Protein AF-C2EP13-F1 (afdb_monomer_lite)

Foldseek 3Di:
DDDDPLCVLVVVCVVVVHDLCVSCVNQPNHRSVQNVCSVVVNDDDDD

Secondary structure (DSSP, 8-state):
-PPPHHHHHHHHHHHTT--HHHHTGGGTSS-HHHHHHHTTTSSPPP-

Organism: NCBI:txid525365

Sequence (47 aa):
MIMTTGELLKEYRISQGKNQKEFINDGMIVSQSYYSKVEKNANKITV

Radius of gyration: 10.3 Å; chains: 1; bounding box: 21×19×25 Å

Structure (mmCIF, N/CA/C/O backbone):
data_AF-C2EP13-F1
#
_entry.id   AF-C2EP13-F1
#
loop_
_atom_site.group_PDB
_atom_site.id
_atom_site.type_symbol
_atom_site.label_atom_id
_atom_site.label_alt_id
_atom_site.label_comp_id
_atom_site.label_asym_id
_atom_site.label_entity_id
_atom_site.label_seq_id
_atom_site.pdbx_PDB_ins_code
_atom_site.Cartn_x
_atom_site.Cartn_y
_atom_site.Cartn_z
_atom_site.occupancy
_atom_site.B_iso_or_equiv
_atom_site.auth_seq_id
_atom_site.auth_comp_id
_atom_site.auth_asym_id
_atom_site.auth_atom_id
_atom_site.pdbx_PDB_model_num
ATOM 1 N N . MET A 1 1 ? -11.809 9.441 -17.617 1.00 57.44 1 MET A N 1
ATOM 2 C CA . MET A 1 1 ? -10.511 9.371 -16.909 1.00 57.44 1 MET A CA 1
ATOM 3 C C . MET A 1 1 ? -10.153 7.904 -16.741 1.00 57.44 1 MET A C 1
ATOM 5 O O . MET A 1 1 ? -11.029 7.153 -16.337 1.00 57.44 1 MET A O 1
ATOM 9 N N . ILE A 1 2 ? -8.940 7.486 -17.110 1.00 77.81 2 ILE A N 1
ATOM 10 C CA . ILE A 1 2 ? -8.464 6.106 -16.905 1.00 77.8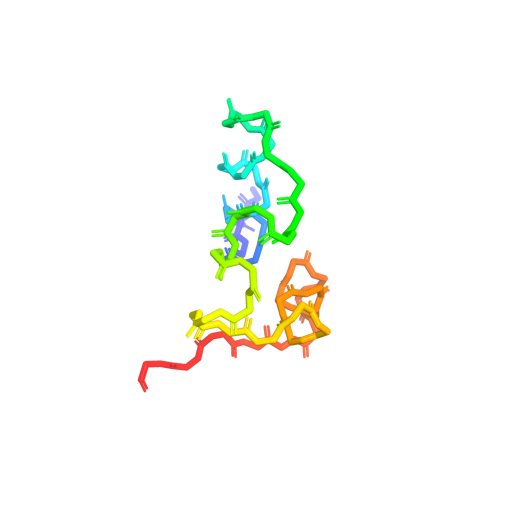1 2 ILE A CA 1
ATOM 11 C C . ILE A 1 2 ? -7.801 6.056 -15.527 1.00 77.81 2 ILE A C 1
ATOM 13 O O . ILE A 1 2 ? -6.926 6.875 -15.262 1.00 77.81 2 ILE A O 1
ATOM 17 N N . MET A 1 3 ? -8.229 5.133 -14.665 1.00 84.81 3 MET A N 1
ATOM 18 C CA . MET A 1 3 ? -7.603 4.914 -13.358 1.00 84.81 3 MET A CA 1
ATOM 19 C C . MET A 1 3 ? -6.364 4.031 -13.503 1.00 84.81 3 MET A C 1
ATOM 21 O O . MET A 1 3 ? -6.359 3.051 -14.250 1.00 84.81 3 MET A O 1
ATOM 25 N N . THR A 1 4 ? -5.320 4.365 -12.759 1.00 89.81 4 THR A N 1
ATOM 26 C CA . THR A 1 4 ? -4.115 3.543 -12.616 1.00 89.81 4 THR A CA 1
ATOM 27 C C . THR A 1 4 ? -4.350 2.381 -11.648 1.00 89.81 4 THR A C 1
ATOM 29 O O . THR A 1 4 ? -5.213 2.438 -10.771 1.00 89.81 4 THR A O 1
ATOM 32 N N . THR A 1 5 ? -3.538 1.326 -11.743 1.00 90.44 5 THR A N 1
ATOM 33 C CA . THR A 1 5 ? -3.571 0.210 -10.780 1.00 90.44 5 THR A CA 1
ATOM 34 C C . THR A 1 5 ? -3.349 0.685 -9.341 1.00 90.44 5 THR A C 1
ATOM 36 O O . THR A 1 5 ? -3.996 0.181 -8.427 1.00 90.44 5 THR A O 1
ATOM 39 N N . GLY A 1 6 ? -2.472 1.675 -9.130 1.00 92.31 6 GLY A N 1
ATOM 40 C CA . GLY A 1 6 ? -2.210 2.246 -7.807 1.00 92.31 6 GLY A CA 1
ATOM 41 C C . GLY A 1 6 ? -3.433 2.939 -7.206 1.00 92.31 6 GLY A C 1
ATOM 42 O O . GLY A 1 6 ? -3.722 2.759 -6.023 1.00 92.31 6 GLY A O 1
ATOM 43 N N . GLU A 1 7 ? -4.190 3.671 -8.024 1.00 93.00 7 GLU A N 1
ATOM 44 C CA . GLU A 1 7 ? -5.444 4.308 -7.606 1.00 93.00 7 GLU A CA 1
ATOM 45 C C . GLU A 1 7 ? -6.528 3.273 -7.296 1.00 93.00 7 GLU A C 1
ATOM 47 O O . GLU A 1 7 ? -7.182 3.379 -6.262 1.00 93.00 7 GLU A O 1
ATOM 52 N N . LEU A 1 8 ? -6.671 2.233 -8.124 1.00 93.88 8 LEU A N 1
ATOM 53 C CA . LEU A 1 8 ? -7.631 1.150 -7.877 1.00 93.88 8 LEU A CA 1
ATOM 54 C C . LEU A 1 8 ? -7.346 0.418 -6.558 1.00 93.88 8 LEU A C 1
ATOM 56 O O . LEU A 1 8 ? -8.263 0.156 -5.780 1.00 93.88 8 LEU A O 1
ATOM 60 N N . LEU A 1 9 ? -6.075 0.123 -6.275 1.00 94.38 9 LEU A N 1
ATOM 61 C CA . LEU A 1 9 ? -5.670 -0.520 -5.023 1.00 94.38 9 LEU A CA 1
ATOM 62 C C . LEU A 1 9 ? -5.910 0.379 -3.809 1.00 94.38 9 LEU A C 1
ATOM 64 O O . LEU A 1 9 ? -6.372 -0.101 -2.773 1.00 94.38 9 LEU A O 1
ATOM 68 N N . LYS A 1 10 ? -5.644 1.683 -3.943 1.00 95.31 10 LYS A N 1
ATOM 69 C CA . LYS A 1 10 ? -5.900 2.665 -2.888 1.00 95.31 10 LYS A CA 1
ATOM 70 C C . LYS A 1 10 ? -7.387 2.751 -2.549 1.00 95.31 10 LYS A C 1
ATOM 72 O O . LYS A 1 10 ? -7.738 2.680 -1.371 1.00 95.31 10 LYS A O 1
ATOM 77 N N . GLU A 1 11 ? -8.245 2.874 -3.558 1.00 95.94 11 GLU A N 1
ATOM 78 C CA . GLU A 1 11 ? -9.702 2.912 -3.382 1.00 95.94 11 GLU A CA 1
ATOM 79 C C . GLU A 1 11 ? -10.211 1.630 -2.724 1.00 95.94 11 GLU A C 1
ATOM 81 O O . GLU A 1 11 ? -10.934 1.678 -1.727 1.00 95.94 11 GLU A O 1
ATOM 86 N N . TYR A 1 12 ? -9.755 0.471 -3.207 1.00 96.50 12 TYR A N 1
ATOM 87 C CA . TYR A 1 12 ? -10.117 -0.805 -2.607 1.00 96.50 12 TYR A CA 1
ATOM 88 C C . TYR A 1 12 ? -9.686 -0.877 -1.138 1.00 96.50 12 TYR A C 1
ATOM 90 O O . TYR A 1 12 ? -10.513 -1.178 -0.279 1.00 96.50 12 TYR A O 1
ATOM 98 N N . ARG A 1 13 ? -8.442 -0.516 -0.804 1.00 96.69 13 ARG A N 1
ATOM 99 C CA . ARG A 1 13 ? -7.973 -0.491 0.589 1.00 96.69 13 ARG A CA 1
ATOM 100 C C . ARG A 1 13 ? -8.841 0.403 1.481 1.00 96.69 13 ARG A C 1
ATOM 102 O O . ARG A 1 13 ? -9.191 -0.013 2.586 1.00 96.69 13 ARG A O 1
ATOM 109 N N . ILE A 1 14 ? -9.168 1.613 1.020 1.00 97.38 14 ILE A N 1
ATOM 110 C CA . ILE A 1 14 ? -10.006 2.564 1.766 1.00 97.38 14 ILE A CA 1
ATOM 111 C C . ILE A 1 14 ? -11.412 1.991 1.971 1.00 97.38 14 ILE A C 1
ATOM 113 O O . ILE A 1 14 ? -11.925 2.061 3.085 1.00 97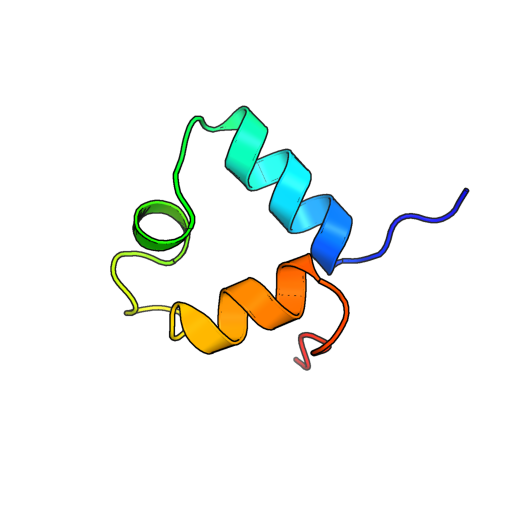.38 14 ILE A O 1
ATOM 117 N N . SER A 1 15 ? -11.997 1.347 0.954 1.00 97.81 15 SER A N 1
ATOM 118 C CA . SER A 1 15 ? -13.314 0.697 1.062 1.00 97.81 15 SER A CA 1
ATOM 119 C C . SER A 1 15 ? -13.358 -0.415 2.118 1.00 97.81 15 SER A C 1
ATOM 121 O O . SER A 1 15 ? -14.404 -0.674 2.703 1.00 97.81 15 SER A O 1
ATOM 123 N N . GLN A 1 16 ? -12.214 -1.051 2.387 1.00 97.50 16 GLN A N 1
ATOM 124 C CA . GLN A 1 16 ? -12.068 -2.080 3.419 1.00 97.50 16 GLN A CA 1
ATOM 125 C C . GLN A 1 16 ? -11.799 -1.495 4.818 1.00 97.50 16 GLN A C 1
ATOM 127 O O . GLN A 1 16 ?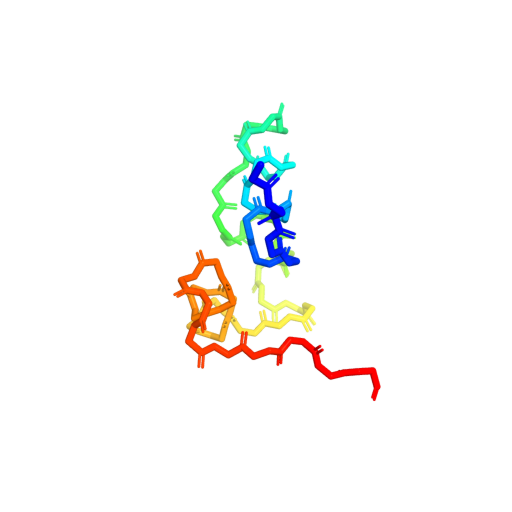 -11.636 -2.259 5.766 1.00 97.50 16 GLN A O 1
ATOM 132 N N . GLY A 1 17 ? -11.687 -0.168 4.958 1.00 97.62 17 GLY A N 1
ATOM 133 C CA . GLY A 1 17 ? -11.365 0.492 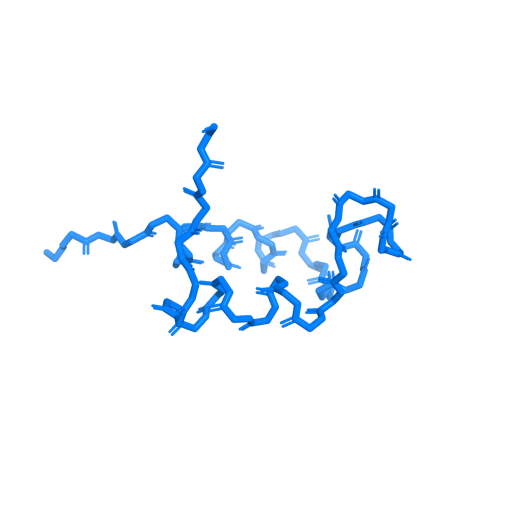6.228 1.00 97.62 17 GLY A CA 1
ATOM 134 C C . GLY A 1 17 ? -9.947 0.216 6.739 1.00 97.62 17 GLY A C 1
ATOM 135 O O . GLY A 1 17 ? -9.676 0.431 7.916 1.00 97.62 17 GLY A O 1
ATOM 136 N N . LYS A 1 18 ? -9.041 -0.266 5.876 1.00 97.06 18 LYS A N 1
ATOM 137 C CA . LYS A 1 18 ? -7.688 -0.685 6.269 1.00 97.06 18 LYS A CA 1
ATOM 138 C C . LYS A 1 18 ? -6.665 0.430 6.097 1.00 97.06 18 LYS A C 1
ATOM 140 O O . LYS A 1 18 ? -6.643 1.151 5.088 1.00 97.06 18 LYS A O 1
ATOM 145 N N . ASN A 1 19 ? -5.724 0.517 7.029 1.00 96.69 19 ASN A N 1
ATOM 146 C CA . ASN A 1 19 ? -4.490 1.259 6.806 1.00 96.69 19 ASN A CA 1
ATOM 147 C C . ASN A 1 19 ? -3.541 0.469 5.874 1.00 96.69 19 ASN A C 1
ATOM 149 O O . ASN A 1 19 ? -3.753 -0.707 5.576 1.00 96.69 19 ASN A O 1
ATOM 153 N N . GLN A 1 20 ? -2.493 1.120 5.359 1.00 96.62 20 GLN A N 1
ATOM 154 C CA . GLN A 1 20 ? -1.562 0.482 4.414 1.00 96.62 20 GLN A CA 1
ATOM 155 C C . GLN A 1 20 ? -0.868 -0.755 5.002 1.00 96.62 20 GLN A C 1
ATOM 157 O O . GLN A 1 20 ? -0.661 -1.722 4.279 1.00 96.62 20 GLN A O 1
ATOM 162 N N . LYS A 1 21 ? -0.532 -0.731 6.297 1.00 96.19 21 LYS A N 1
ATOM 163 C CA . LYS A 1 21 ? 0.165 -1.817 6.994 1.00 96.19 21 LYS A CA 1
ATOM 164 C C . LYS A 1 21 ? -0.724 -3.059 7.115 1.00 96.19 21 LYS A C 1
ATOM 166 O O . LYS A 1 21 ? -0.289 -4.159 6.799 1.00 96.19 21 LYS A O 1
ATOM 171 N N . GLU A 1 22 ? -1.989 -2.871 7.482 1.00 96.81 22 GLU A N 1
ATOM 172 C CA . GLU A 1 22 ? -2.992 -3.944 7.551 1.00 96.81 22 GLU A CA 1
ATOM 173 C C . GLU A 1 22 ? -3.299 -4.525 6.169 1.00 96.81 22 GLU A C 1
ATOM 175 O O . GLU A 1 22 ? -3.496 -5.728 6.011 1.00 96.81 22 GLU A O 1
ATOM 180 N N . PHE A 1 23 ? -3.339 -3.669 5.148 1.00 97.00 23 PHE A N 1
ATOM 181 C CA . PHE A 1 23 ? -3.651 -4.081 3.784 1.00 97.00 23 PHE A CA 1
ATOM 182 C C . PHE A 1 23 ? -2.583 -4.997 3.176 1.00 97.00 23 PHE A C 1
ATOM 184 O O . PHE A 1 23 ? -2.917 -5.958 2.491 1.00 97.00 23 PHE A O 1
ATOM 191 N N . ILE A 1 24 ? -1.308 -4.732 3.468 1.00 95.94 24 ILE A N 1
ATOM 192 C CA . ILE A 1 24 ? -0.162 -5.520 2.985 1.00 95.94 24 ILE A CA 1
ATOM 193 C C . ILE A 1 24 ? 0.231 -6.666 3.930 1.00 95.94 24 ILE A C 1
ATOM 195 O O . ILE A 1 24 ? 1.333 -7.207 3.808 1.00 95.94 24 ILE A O 1
ATOM 199 N N . ASN A 1 25 ? -0.651 -7.019 4.873 1.00 96.44 25 ASN A N 1
ATOM 200 C CA . ASN A 1 25 ? -0.429 -8.052 5.883 1.00 96.44 25 ASN A CA 1
ATOM 201 C C . ASN A 1 25 ? 0.872 -7.829 6.677 1.00 96.44 25 ASN A C 1
ATOM 203 O O . ASN A 1 25 ? 1.799 -8.634 6.608 1.00 96.44 25 ASN A O 1
ATOM 207 N N . ASP A 1 26 ? 0.979 -6.677 7.346 1.00 93.81 26 ASP A N 1
ATOM 208 C CA . ASP A 1 26 ? 2.118 -6.288 8.196 1.00 93.81 26 ASP A CA 1
ATOM 209 C C . ASP A 1 26 ? 3.495 -6.370 7.506 1.00 93.81 26 ASP A C 1
ATOM 211 O O . ASP A 1 26 ? 4.538 -6.484 8.145 1.00 93.81 26 ASP A O 1
ATOM 215 N N . GLY A 1 27 ? 3.511 -6.248 6.178 1.00 90.94 27 GLY A N 1
ATOM 216 C CA . GLY A 1 27 ? 4.723 -6.249 5.367 1.00 90.94 27 GLY A CA 1
ATOM 217 C C . GLY A 1 27 ? 5.085 -7.609 4.770 1.00 90.94 27 GLY A C 1
ATOM 218 O O . GLY A 1 27 ? 6.102 -7.700 4.085 1.00 90.94 27 GLY A O 1
ATOM 219 N N . MET A 1 28 ? 4.275 -8.651 4.997 1.00 94.06 28 MET A N 1
ATOM 220 C CA . MET A 1 28 ? 4.537 -9.993 4.463 1.00 94.06 28 MET A CA 1
ATOM 221 C C . MET A 1 28 ? 4.364 -10.083 2.943 1.00 94.06 28 MET A C 1
ATOM 223 O O . MET A 1 28 ? 5.046 -10.878 2.306 1.00 94.06 28 MET A O 1
ATOM 227 N N . ILE A 1 29 ? 3.452 -9.297 2.358 1.00 92.94 29 ILE A N 1
ATOM 228 C CA . ILE A 1 29 ? 3.218 -9.301 0.903 1.00 92.94 29 ILE A CA 1
ATOM 229 C C . ILE A 1 29 ? 4.247 -8.407 0.205 1.00 92.94 29 ILE A C 1
ATOM 231 O O . ILE A 1 29 ? 4.917 -8.814 -0.737 1.00 92.94 29 ILE A O 1
ATOM 235 N N . VAL A 1 30 ? 4.363 -7.168 0.682 1.00 93.44 30 VAL A N 1
ATOM 236 C CA . VAL A 1 30 ? 5.322 -6.157 0.226 1.00 93.44 30 VAL A CA 1
ATOM 237 C C . VAL A 1 30 ? 5.650 -5.235 1.389 1.00 93.44 30 VAL A C 1
ATOM 239 O O . VAL A 1 30 ? 4.849 -5.083 2.308 1.00 93.44 30 VAL A O 1
ATOM 242 N N . SER A 1 31 ? 6.788 -4.544 1.334 1.00 94.75 31 SER A N 1
ATOM 243 C CA . SER A 1 31 ? 7.100 -3.530 2.341 1.00 94.75 31 SER A CA 1
ATOM 244 C C . SER A 1 31 ? 6.127 -2.346 2.273 1.00 94.75 31 SER A C 1
ATOM 246 O O . SER A 1 31 ? 5.660 -1.949 1.199 1.00 94.75 31 SER A O 1
ATOM 248 N N . GLN A 1 32 ? 5.868 -1.718 3.424 1.00 94.56 32 GLN A N 1
ATOM 249 C CA . GLN A 1 32 ? 4.998 -0.540 3.494 1.00 94.56 32 GLN A CA 1
ATOM 250 C C . GLN A 1 32 ? 5.507 0.601 2.610 1.00 94.56 32 GLN A C 1
ATOM 252 O O . GLN A 1 32 ? 4.722 1.219 1.900 1.00 94.56 32 GLN A O 1
ATOM 257 N N . SER A 1 33 ? 6.821 0.840 2.586 1.00 95.00 33 SER A N 1
ATOM 258 C CA . SER A 1 33 ? 7.430 1.892 1.767 1.00 95.00 33 SER A CA 1
ATOM 259 C C . SER A 1 33 ? 7.277 1.641 0.264 1.00 95.00 33 SER A C 1
ATOM 261 O O . SER A 1 33 ? 7.085 2.596 -0.492 1.00 95.00 33 SER A O 1
ATOM 263 N N . TYR A 1 34 ? 7.326 0.380 -0.180 1.00 94.62 34 TYR A N 1
ATOM 264 C CA . TYR A 1 34 ? 7.039 0.015 -1.566 1.00 94.62 34 TYR A CA 1
ATOM 265 C C . TYR A 1 34 ? 5.565 0.257 -1.894 1.00 94.62 34 TYR A C 1
ATOM 267 O O . TYR A 1 34 ? 5.256 0.942 -2.870 1.00 94.62 34 TYR A O 1
ATOM 275 N N . TYR A 1 35 ? 4.655 -0.222 -1.044 1.00 95.25 35 TYR A N 1
ATOM 276 C CA . TYR A 1 35 ? 3.221 -0.046 -1.255 1.00 95.25 35 TYR A CA 1
ATOM 277 C C . TYR A 1 35 ? 2.797 1.433 -1.249 1.00 95.25 35 TYR A C 1
ATOM 279 O O . TYR A 1 35 ? 2.021 1.863 -2.102 1.00 95.25 35 TYR A O 1
ATOM 287 N N . SER A 1 36 ? 3.389 2.267 -0.385 1.00 95.12 36 SER A N 1
ATOM 288 C CA . SER A 1 36 ? 3.164 3.717 -0.414 1.00 95.12 36 SER A CA 1
ATOM 289 C C . SER A 1 36 ? 3.577 4.360 -1.746 1.00 95.12 36 SER A C 1
ATOM 291 O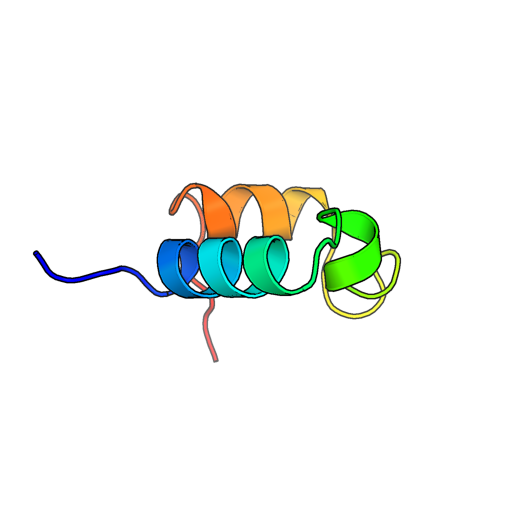 O . SER A 1 36 ? 2.998 5.374 -2.126 1.00 95.12 36 SER A O 1
ATOM 293 N N . LYS A 1 37 ? 4.579 3.816 -2.453 1.00 95.06 37 LYS A N 1
ATOM 294 C CA . LYS A 1 37 ? 4.981 4.292 -3.790 1.00 95.06 37 LYS A CA 1
ATOM 295 C C . LYS A 1 37 ? 4.017 3.819 -4.875 1.00 95.06 37 LYS A C 1
ATOM 297 O O . LYS A 1 37 ? 3.778 4.572 -5.815 1.00 95.06 37 LYS A O 1
ATOM 302 N N . VAL A 1 38 ? 3.443 2.623 -4.729 1.00 93.69 38 VAL A N 1
ATOM 303 C CA . VAL A 1 38 ? 2.401 2.099 -5.627 1.00 93.69 38 VAL A CA 1
ATOM 304 C C . VAL A 1 38 ? 1.160 2.988 -5.593 1.00 93.69 38 VAL A C 1
ATOM 306 O O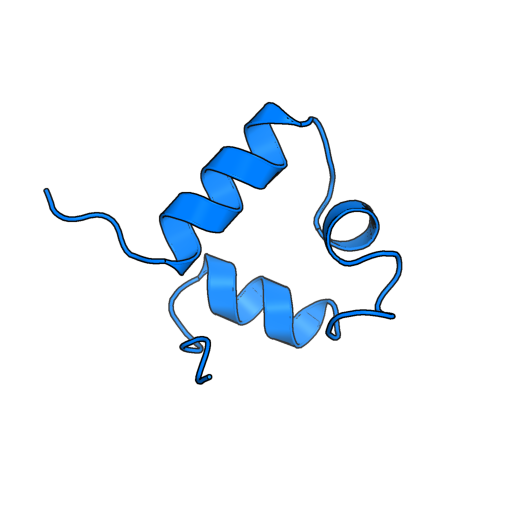 . VAL A 1 38 ? 0.731 3.462 -6.639 1.00 93.69 38 VAL A O 1
ATOM 309 N N . GLU A 1 39 ? 0.633 3.315 -4.408 1.00 92.88 39 GLU A N 1
ATOM 310 C CA . GLU A 1 39 ? -0.549 4.195 -4.294 1.00 92.88 39 GLU A CA 1
ATOM 311 C C . GLU A 1 39 ? -0.297 5.630 -4.784 1.00 92.88 39 GLU A C 1
ATOM 313 O O . GLU A 1 39 ? -1.237 6.378 -5.041 1.00 92.88 39 GLU A O 1
ATOM 318 N N . LYS A 1 40 ? 0.974 6.027 -4.897 1.00 91.56 40 LYS A N 1
ATOM 319 C CA . LYS A 1 40 ? 1.406 7.324 -5.436 1.00 91.56 40 LYS A CA 1
ATOM 320 C C . LYS A 1 40 ? 1.753 7.267 -6.924 1.00 91.56 40 LYS A C 1
ATOM 322 O O . LYS A 1 40 ? 2.248 8.258 -7.451 1.00 91.56 40 LYS A O 1
ATOM 327 N N . ASN A 1 41 ? 1.565 6.121 -7.583 1.00 87.94 41 ASN A N 1
ATOM 328 C CA . ASN A 1 41 ? 1.989 5.871 -8.965 1.00 87.94 41 ASN A CA 1
ATOM 329 C C . ASN A 1 41 ? 3.491 6.095 -9.224 1.00 87.94 41 ASN A C 1
ATOM 331 O O . ASN A 1 41 ? 3.920 6.213 -10.369 1.00 87.94 41 ASN A O 1
ATOM 335 N N . ALA A 1 42 ? 4.304 6.119 -8.165 1.00 85.25 42 ALA A N 1
ATOM 336 C CA . ALA A 1 42 ? 5.754 6.253 -8.251 1.00 85.25 42 ALA A CA 1
ATOM 337 C C . ALA A 1 42 ? 6.429 4.914 -8.586 1.00 85.25 42 ALA A C 1
ATOM 339 O O . ALA A 1 42 ? 7.491 4.901 -9.200 1.00 85.25 42 ALA A O 1
ATOM 340 N N . ASN A 1 43 ? 5.795 3.795 -8.218 1.00 86.19 43 ASN A N 1
ATOM 341 C CA . ASN A 1 43 ? 6.205 2.448 -8.603 1.00 86.19 43 ASN A CA 1
ATOM 342 C C . ASN A 1 43 ? 5.055 1.743 -9.326 1.00 86.19 43 ASN A C 1
ATOM 344 O O . ASN A 1 43 ? 3.918 1.769 -8.855 1.00 86.19 43 ASN A O 1
ATOM 348 N N . LYS A 1 44 ? 5.363 1.062 -10.433 1.00 80.56 44 LYS A N 1
ATOM 349 C CA . LYS A 1 44 ? 4.429 0.132 -11.075 1.00 80.56 44 LYS A CA 1
ATOM 350 C C . LYS A 1 44 ? 4.561 -1.241 -10.424 1.00 80.56 44 LYS A C 1
ATOM 352 O O . LYS A 1 44 ? 5.677 -1.684 -10.158 1.00 80.56 44 LYS A O 1
ATOM 357 N N . ILE A 1 45 ? 3.431 -1.906 -10.196 1.00 79.81 45 ILE A N 1
ATOM 358 C CA . ILE A 1 45 ? 3.434 -3.340 -9.904 1.00 79.81 45 ILE A CA 1
ATOM 359 C C . ILE A 1 45 ? 3.760 -4.044 -11.218 1.00 79.81 45 ILE A C 1
ATOM 361 O O . ILE A 1 45 ? 3.024 -3.912 -12.195 1.00 79.81 45 ILE A O 1
ATOM 365 N N . THR A 1 46 ? 4.891 -4.733 -11.249 1.00 73.31 46 THR A N 1
ATOM 366 C CA . THR A 1 46 ? 5.272 -5.638 -12.333 1.00 73.31 46 THR A CA 1
ATOM 367 C C . THR A 1 46 ? 4.902 -7.053 -11.915 1.00 73.31 46 THR A C 1
ATOM 369 O O . THR A 1 46 ? 5.145 -7.420 -10.765 1.00 73.31 46 THR A O 1
ATOM 372 N N . VAL A 1 47 ? 4.285 -7.803 -12.825 1.00 58.28 47 VAL A N 1
ATOM 373 C CA . VAL A 1 47 ? 4.034 -9.242 -12.662 1.00 58.28 47 VAL A CA 1
ATOM 374 C C . VAL A 1 47 ? 5.301 -10.051 -12.888 1.00 58.28 47 VAL A C 1
ATOM 376 O O . VAL A 1 47 ? 6.150 -9.581 -13.681 1.00 58.28 47 VAL A O 1
#

pLDDT: mean 91.07, std 8.9, range [57.44, 97.81]

InterPro domains:
  IPR001387 Cro/C1-type, helix-turn-helix domain [cd00093] (6-47)
  IPR010982 Lambda repressor-like, DNA-binding domain superfamily [G3DSA:1.10.260.40] (3-47)
  IPR010982 Lambda repressor-like, DNA-binding domain superfamily [SSF47413] (3-46)